Protein AF-B9K4Y4-F1 (afdb_monomer_lite)

Organism: Allorhizobium ampelinum (strain ATCC BAA-846 / DSM 112012 / S4) (NCBI:txid311402)

InterPro domains:
  IPR003140 Phospholipase/carboxylesterase/thioesterase [PF02230] (1-93)
  IPR029058 Alpha/Beta hydrolase fold [G3DSA:3.40.50.1820] (1-94)
  IPR029058 Alpha/Beta hydrolase fold [SSF53474] (1-94)

pLDDT: mean 80.13, std 18.04, range [36.16, 96.25]

Secondary structure (DSSP, 8-state):
-BPPTTB-GGGGHHHHHHHTTT-TT-----PPPSEE-SSSSSEESS--TT--HHHHHHHHHHHHHHHHHHHHHHHHHTT-TT-GGG--EEE--TT---SSPPPP-TTS-EEE-PPP-

Sequence (117 aa):
MLHGVGSNGADFAPLANSWKASLPSAVFVSPTAPAPSSVGSGYQWFSVAGVTEDNRSARIADARRSFDQVISLIVEGNGFTDKLDRVALVGFSGRLASLLPLQPALETHILLIHGMC

Radius of gyration: 14.73 Å; chains: 1; bounding box: 33×30×38 Å

Structure (mmCIF, N/CA/C/O backbone):
data_AF-B9K4Y4-F1
#
_entry.id   AF-B9K4Y4-F1
#
loop_
_atom_site.group_PDB
_atom_site.id
_atom_site.type_symbol
_atom_site.label_atom_id
_atom_site.label_alt_id
_atom_site.label_comp_id
_atom_site.label_asym_id
_atom_site.label_entity_id
_atom_site.label_seq_id
_atom_site.pdbx_PDB_ins_code
_atom_site.Cartn_x
_atom_site.Cartn_y
_atom_site.Cartn_z
_atom_site.occupancy
_atom_site.B_iso_or_equiv
_atom_site.auth_seq_id
_atom_site.auth_comp_id
_atom_site.auth_asym_id
_atom_site.auth_atom_id
_atom_site.pdbx_PDB_model_num
ATOM 1 N N . MET A 1 1 ? -1.086 2.620 3.498 1.00 90.19 1 MET A N 1
ATOM 2 C CA . MET A 1 1 ? -0.806 3.629 2.458 1.00 90.19 1 MET A CA 1
ATOM 3 C C . MET A 1 1 ? 0.459 3.206 1.726 1.00 90.19 1 MET A C 1
ATOM 5 O O . MET A 1 1 ? 1.423 2.825 2.374 1.00 90.19 1 MET A O 1
ATOM 9 N N . LEU A 1 2 ? 0.429 3.168 0.399 1.00 91.81 2 LEU A N 1
ATOM 10 C CA . LEU A 1 2 ? 1.406 2.513 -0.467 1.00 91.81 2 LEU A CA 1
ATOM 11 C C . LEU A 1 2 ? 2.079 3.563 -1.344 1.00 91.81 2 LEU A C 1
ATOM 13 O O . LEU A 1 2 ? 1.406 4.280 -2.088 1.00 91.81 2 LEU A O 1
ATOM 17 N N . HIS A 1 3 ? 3.398 3.679 -1.214 1.00 90.44 3 HIS A N 1
ATOM 18 C CA . HIS A 1 3 ? 4.162 4.735 -1.873 1.00 90.44 3 HIS A CA 1
ATOM 19 C C . HIS A 1 3 ? 4.525 4.348 -3.308 1.00 90.44 3 HIS A C 1
ATOM 21 O O . HIS A 1 3 ? 4.568 3.165 -3.662 1.00 90.44 3 HIS A O 1
ATOM 27 N N . GLY A 1 4 ? 4.823 5.360 -4.121 1.00 88.75 4 GLY A N 1
ATOM 28 C CA . GLY A 1 4 ? 5.299 5.190 -5.489 1.00 88.75 4 GLY A CA 1
ATOM 29 C C . GLY A 1 4 ? 6.778 4.804 -5.546 1.00 88.75 4 GLY A C 1
ATOM 30 O O . GLY A 1 4 ? 7.485 4.802 -4.539 1.00 88.75 4 GLY A O 1
ATOM 31 N N . VAL A 1 5 ? 7.267 4.493 -6.745 1.00 88.31 5 VAL A N 1
ATOM 32 C CA . VAL A 1 5 ? 8.684 4.163 -6.961 1.00 88.31 5 VAL A CA 1
ATOM 33 C C . VAL A 1 5 ? 9.611 5.300 -6.510 1.00 88.31 5 VAL A C 1
ATOM 35 O O . VAL A 1 5 ? 9.357 6.466 -6.807 1.00 88.31 5 VAL A O 1
ATOM 38 N N . GLY A 1 6 ? 10.690 4.958 -5.802 1.00 88.44 6 GLY A N 1
ATOM 39 C CA . GLY A 1 6 ? 11.701 5.916 -5.343 1.00 88.44 6 GLY A CA 1
ATOM 40 C C . GLY A 1 6 ? 11.330 6.693 -4.077 1.00 88.44 6 GLY A C 1
ATOM 41 O O . GLY A 1 6 ? 12.114 7.532 -3.646 1.00 88.44 6 GLY A O 1
ATOM 42 N N . SER A 1 7 ? 10.181 6.393 -3.471 1.00 89.94 7 SER A N 1
ATOM 43 C CA . SER A 1 7 ? 9.685 6.962 -2.207 1.00 89.94 7 SER A CA 1
ATOM 44 C C . SER A 1 7 ? 9.783 5.923 -1.074 1.00 89.94 7 SER A C 1
ATOM 46 O O . SER A 1 7 ? 10.375 4.856 -1.258 1.00 89.94 7 SER A O 1
ATOM 48 N N . ASN A 1 8 ? 9.270 6.227 0.116 1.00 91.50 8 ASN A N 1
ATOM 49 C CA . ASN A 1 8 ? 9.235 5.320 1.263 1.00 91.50 8 ASN A CA 1
ATOM 50 C C . ASN A 1 8 ? 7.959 5.533 2.106 1.00 91.50 8 ASN A C 1
ATOM 52 O O . ASN A 1 8 ? 7.203 6.479 1.889 1.00 91.50 8 ASN A O 1
ATOM 56 N N . GLY A 1 9 ? 7.708 4.659 3.085 1.00 88.62 9 GLY A N 1
ATOM 57 C CA . GLY A 1 9 ? 6.499 4.721 3.913 1.00 88.62 9 GLY A CA 1
ATOM 58 C C . GLY A 1 9 ? 6.347 6.001 4.751 1.00 88.62 9 GLY A C 1
ATOM 59 O O . GLY A 1 9 ? 5.220 6.445 4.986 1.00 88.62 9 GLY A O 1
ATOM 60 N N . ALA A 1 10 ? 7.451 6.631 5.167 1.00 91.00 10 ALA A N 1
ATOM 61 C CA . ALA A 1 10 ? 7.425 7.845 5.987 1.00 91.00 10 ALA A CA 1
ATOM 62 C C . ALA A 1 10 ? 6.900 9.069 5.220 1.00 91.00 10 ALA A C 1
ATOM 64 O O . ALA A 1 10 ? 6.355 9.984 5.840 1.00 91.00 10 ALA A O 1
ATOM 65 N N . ASP A 1 11 ? 6.964 9.053 3.886 1.00 88.38 11 ASP A N 1
ATOM 66 C CA . ASP A 1 11 ? 6.493 10.153 3.035 1.00 88.38 11 ASP A CA 1
ATOM 67 C C . ASP A 1 11 ? 4.966 10.365 3.148 1.00 88.38 11 ASP A C 1
ATOM 69 O O . ASP A 1 11 ? 4.452 11.436 2.830 1.00 88.38 11 ASP A O 1
ATOM 73 N N . PHE A 1 12 ? 4.225 9.382 3.678 1.00 87.06 12 PHE A N 1
ATOM 74 C CA . PHE A 1 12 ? 2.796 9.510 3.980 1.00 87.06 12 PHE A CA 1
ATOM 75 C C . PHE A 1 12 ? 2.474 10.182 5.314 1.00 87.06 12 PHE A C 1
ATOM 77 O O . PHE A 1 12 ? 1.301 10.467 5.561 1.00 87.06 12 PHE A O 1
ATOM 84 N N . ALA A 1 13 ? 3.456 10.433 6.185 1.00 87.88 13 ALA A N 1
ATOM 85 C CA . ALA A 1 13 ? 3.192 10.977 7.516 1.00 87.88 13 ALA A CA 1
ATOM 86 C C . ALA A 1 13 ? 2.362 12.279 7.491 1.00 87.88 13 ALA A C 1
ATOM 88 O O . ALA A 1 13 ? 1.411 12.368 8.273 1.00 87.88 13 ALA A O 1
ATOM 89 N N . PRO A 1 14 ? 2.612 13.255 6.589 1.00 87.25 14 PRO A N 1
ATOM 90 C CA . PRO A 1 14 ? 1.785 14.459 6.506 1.00 87.25 14 PRO A CA 1
ATOM 91 C C . PRO A 1 14 ? 0.316 14.165 6.168 1.00 87.25 14 PRO A C 1
ATOM 93 O O . PRO A 1 14 ? -0.579 14.722 6.801 1.00 87.25 14 PRO A O 1
ATOM 96 N N . LEU A 1 15 ? 0.061 13.257 5.218 1.00 84.44 15 LEU A N 1
ATOM 97 C CA . LEU A 1 15 ? -1.297 12.891 4.801 1.00 84.44 15 LEU A CA 1
ATOM 98 C C . LEU A 1 15 ? -2.026 12.085 5.884 1.00 84.44 15 LEU A C 1
ATOM 100 O O . LEU A 1 15 ? -3.172 12.376 6.207 1.00 84.44 15 LEU A O 1
ATOM 104 N N . ALA A 1 16 ? -1.354 11.109 6.498 1.00 86.19 16 ALA A N 1
ATOM 105 C CA . ALA A 1 16 ? -1.918 10.366 7.621 1.00 86.19 16 ALA A CA 1
ATOM 106 C C . ALA A 1 16 ? -2.279 11.309 8.781 1.00 86.19 16 ALA A C 1
ATOM 108 O O . ALA A 1 16 ? -3.346 11.187 9.376 1.00 86.19 16 ALA A O 1
ATOM 109 N N . ASN A 1 17 ? -1.414 12.283 9.085 1.00 87.56 17 ASN A N 1
ATOM 110 C CA . ASN A 1 17 ? -1.659 13.254 10.148 1.00 87.56 17 ASN A CA 1
ATOM 111 C C . ASN A 1 17 ? -2.842 14.182 9.849 1.00 87.56 17 ASN A C 1
ATOM 113 O O . ASN A 1 17 ? -3.608 14.464 10.769 1.00 87.56 17 ASN A O 1
ATOM 117 N N . SER A 1 18 ? -3.026 14.623 8.600 1.00 88.25 18 SER A N 1
ATOM 118 C CA . SER A 1 18 ? -4.166 15.478 8.246 1.00 88.25 18 SER A CA 1
ATOM 119 C C . SER A 1 18 ? -5.506 14.741 8.345 1.00 88.25 18 SER A C 1
ATOM 121 O O . SER A 1 18 ? -6.518 15.346 8.691 1.00 88.25 18 SER A O 1
ATOM 123 N N . TRP A 1 19 ? -5.521 13.427 8.115 1.00 86.75 19 TRP A N 1
ATOM 124 C CA . TRP A 1 19 ? -6.739 12.616 8.160 1.00 86.75 19 TRP A CA 1
ATOM 125 C C . TRP A 1 19 ? -7.142 12.129 9.550 1.00 86.75 19 TRP A C 1
ATOM 127 O O . TRP A 1 19 ? -8.308 11.791 9.745 1.00 86.75 19 TRP A O 1
ATOM 137 N N . LYS A 1 20 ? -6.232 12.128 10.532 1.00 85.12 20 LYS A N 1
ATOM 138 C CA . LYS A 1 20 ? -6.537 11.698 11.912 1.00 85.12 20 LYS A CA 1
ATOM 139 C C . LYS A 1 20 ? -7.744 12.417 12.515 1.00 85.12 20 LYS A C 1
ATOM 141 O O . LYS A 1 20 ? -8.494 11.802 13.262 1.00 85.12 20 LYS A O 1
ATOM 146 N N . ALA A 1 21 ? -7.948 13.694 12.184 1.00 82.62 21 ALA A N 1
ATOM 147 C CA . ALA A 1 21 ? -9.092 14.459 12.678 1.00 82.62 21 ALA A CA 1
ATOM 148 C C . ALA A 1 21 ? -10.433 13.955 12.113 1.00 82.62 21 ALA A C 1
ATOM 150 O O . ALA A 1 21 ? -11.426 13.910 12.832 1.00 82.62 21 ALA A O 1
ATOM 151 N N . SER A 1 22 ? -10.464 13.558 10.838 1.00 88.50 22 SER A N 1
ATOM 152 C CA . SER A 1 22 ? -11.675 13.071 10.162 1.00 88.50 22 SER A CA 1
ATOM 153 C C . SER A 1 22 ? -11.912 11.572 10.354 1.00 88.50 22 SER A C 1
ATOM 155 O O . SER A 1 22 ? -13.044 11.112 10.241 1.00 88.50 22 SER A O 1
ATOM 157 N N . LEU A 1 23 ? -10.855 10.811 10.644 1.00 87.31 23 LEU A N 1
ATOM 158 C CA . LEU A 1 23 ? -10.876 9.360 10.820 1.00 87.31 23 LEU A CA 1
ATOM 159 C C . LEU A 1 23 ? -10.218 8.969 12.159 1.00 87.31 23 LEU A C 1
ATOM 161 O O . LEU A 1 23 ? -9.197 8.280 12.169 1.00 87.31 23 LEU A O 1
ATOM 165 N N . PRO A 1 24 ? -10.777 9.398 13.304 1.00 86.00 24 PRO A N 1
ATOM 166 C CA . PRO A 1 24 ? -10.133 9.242 14.612 1.00 86.00 24 PRO A CA 1
ATOM 167 C C . PRO A 1 24 ? -9.998 7.784 15.074 1.00 86.00 24 PRO A C 1
ATOM 169 O O . PRO A 1 24 ? -9.174 7.487 15.934 1.00 86.00 24 PRO A O 1
ATOM 172 N N . SER A 1 25 ? -10.795 6.870 14.516 1.00 87.69 25 SER A N 1
ATOM 173 C CA . SER A 1 25 ? -10.745 5.431 14.804 1.00 87.69 25 SER A CA 1
ATOM 174 C C . SER A 1 25 ? -9.901 4.631 13.808 1.00 87.69 25 SER A C 1
ATOM 176 O O . SER A 1 25 ? -9.747 3.421 13.980 1.00 87.69 25 SER A O 1
ATOM 178 N N . ALA A 1 26 ? -9.375 5.269 12.758 1.00 89.50 26 ALA A N 1
ATOM 179 C CA . ALA A 1 26 ? -8.580 4.586 11.750 1.00 89.50 26 ALA A CA 1
ATOM 180 C C . ALA A 1 26 ? -7.130 4.404 12.212 1.00 89.50 26 ALA A C 1
ATOM 182 O O . ALA A 1 26 ? -6.510 5.306 12.779 1.00 89.50 26 ALA A O 1
ATOM 183 N N . VAL A 1 27 ? -6.564 3.241 11.893 1.00 92.06 27 VAL A N 1
ATOM 184 C CA . VAL A 1 27 ? -5.131 2.983 12.033 1.00 92.06 27 VAL A CA 1
ATOM 185 C C . VAL A 1 27 ? -4.457 3.254 10.691 1.00 92.06 27 VAL A C 1
ATOM 187 O O . VAL A 1 27 ? -4.790 2.641 9.678 1.00 92.06 27 VAL A O 1
ATOM 190 N N . PHE A 1 28 ? -3.492 4.172 10.680 1.00 90.38 28 PHE A N 1
ATOM 191 C CA . PHE A 1 28 ? -2.714 4.496 9.486 1.00 90.38 28 PHE A CA 1
ATOM 192 C C . PHE A 1 28 ? -1.389 3.740 9.500 1.00 90.38 28 PHE A C 1
ATOM 194 O O . PHE A 1 28 ? -0.524 4.013 10.329 1.00 90.38 28 PHE A O 1
ATOM 201 N N . VAL A 1 29 ? -1.219 2.817 8.552 1.00 94.75 29 VAL A N 1
ATOM 202 C CA . VAL A 1 29 ? 0.034 2.077 8.348 1.00 94.75 29 VAL A CA 1
ATOM 203 C C . VAL A 1 29 ? 0.563 2.359 6.950 1.00 94.75 29 VAL A C 1
ATOM 205 O O . VAL A 1 29 ? -0.171 2.223 5.968 1.00 94.75 29 VAL A O 1
ATOM 208 N N . SER A 1 30 ? 1.840 2.720 6.849 1.00 94.38 30 SER A N 1
ATOM 209 C CA . SER A 1 30 ? 2.512 3.027 5.583 1.00 94.38 30 SER A CA 1
ATOM 210 C C . SER A 1 30 ? 3.791 2.199 5.462 1.00 94.38 30 SER A C 1
ATOM 212 O O . SER A 1 30 ? 4.845 2.657 5.902 1.00 94.38 30 SER A O 1
ATOM 214 N N . PRO A 1 31 ? 3.719 0.959 4.941 1.00 94.88 31 PRO A N 1
ATOM 215 C CA . PRO A 1 31 ? 4.907 0.132 4.779 1.00 94.88 31 PRO A CA 1
ATOM 216 C C . PRO A 1 31 ? 5.842 0.711 3.716 1.00 94.88 31 PRO A C 1
ATOM 218 O O . PRO A 1 31 ? 5.404 1.247 2.695 1.00 94.88 31 PRO A O 1
ATOM 221 N N . THR A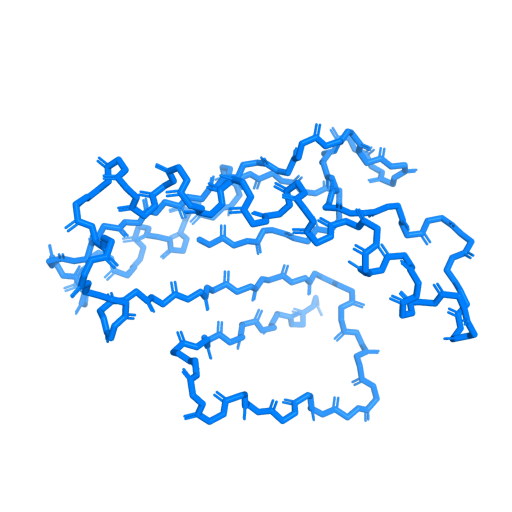 1 32 ? 7.138 0.538 3.946 1.00 94.62 32 THR A N 1
ATOM 222 C CA . THR A 1 32 ? 8.165 0.723 2.921 1.00 94.62 32 THR A CA 1
ATOM 223 C C . THR A 1 32 ? 8.254 -0.545 2.075 1.00 94.62 32 THR A C 1
ATOM 225 O O . THR A 1 32 ? 8.242 -1.653 2.613 1.00 94.62 32 THR A O 1
ATOM 228 N N . ALA A 1 33 ? 8.321 -0.387 0.754 1.00 93.88 33 ALA A N 1
ATOM 229 C CA . ALA A 1 33 ? 8.425 -1.505 -0.173 1.00 93.88 33 ALA A CA 1
ATOM 230 C C . ALA A 1 33 ? 9.728 -2.308 0.049 1.00 93.88 33 ALA A C 1
ATOM 232 O O . ALA A 1 33 ? 10.736 -1.739 0.469 1.00 93.88 33 ALA A O 1
ATOM 233 N N . PRO A 1 34 ? 9.743 -3.620 -0.246 1.00 92.81 34 PRO A N 1
ATOM 234 C CA . PRO A 1 34 ? 10.825 -4.508 0.186 1.00 92.81 34 PRO A CA 1
ATOM 235 C C . PRO A 1 34 ? 12.138 -4.339 -0.590 1.00 92.81 34 PRO A C 1
ATOM 237 O O . PRO A 1 34 ? 13.183 -4.767 -0.106 1.00 92.81 34 PRO A O 1
ATOM 240 N N . ALA A 1 35 ? 12.109 -3.751 -1.790 1.00 92.75 35 ALA A N 1
ATOM 241 C CA . ALA A 1 35 ? 13.288 -3.619 -2.641 1.00 92.75 35 ALA A CA 1
ATOM 242 C C . ALA A 1 35 ? 13.746 -2.157 -2.754 1.00 92.75 35 ALA A C 1
ATOM 244 O O . ALA A 1 35 ? 12.899 -1.267 -2.880 1.00 92.75 35 ALA A O 1
ATOM 245 N N . PRO A 1 36 ? 15.064 -1.885 -2.781 1.00 93.50 36 PRO A N 1
ATOM 246 C CA . PRO A 1 36 ? 15.569 -0.560 -3.118 1.00 93.50 36 PRO A CA 1
ATOM 247 C C . PRO A 1 36 ? 15.167 -0.190 -4.550 1.00 93.50 36 PRO A C 1
ATOM 249 O O . PRO A 1 36 ? 15.097 -1.038 -5.446 1.00 93.50 36 PRO A O 1
ATOM 252 N N . SER A 1 37 ? 14.876 1.088 -4.760 1.00 91.06 37 SER A N 1
ATOM 253 C CA . SER A 1 37 ? 14.494 1.612 -6.064 1.00 91.06 37 SER A CA 1
ATOM 254 C C . SER A 1 37 ? 15.698 1.692 -6.999 1.00 91.06 37 SER A C 1
ATOM 256 O O . SER A 1 37 ? 16.780 2.109 -6.596 1.00 91.06 37 SER A O 1
ATOM 258 N N . SER A 1 38 ? 15.498 1.375 -8.280 1.00 85.00 38 SER A N 1
ATOM 259 C CA . SER A 1 38 ? 16.478 1.701 -9.329 1.00 85.00 38 SER A CA 1
ATOM 260 C C . SER A 1 38 ? 16.407 3.170 -9.779 1.00 85.00 38 SER A C 1
ATOM 262 O O . SER A 1 38 ? 17.177 3.596 -10.634 1.00 85.00 38 SER A O 1
ATOM 264 N N . VAL A 1 39 ? 15.446 3.935 -9.251 1.00 77.88 39 VAL A N 1
ATOM 265 C CA . VAL A 1 39 ? 15.217 5.358 -9.534 1.00 77.88 39 VAL A CA 1
ATOM 266 C C . VAL A 1 39 ? 15.175 6.126 -8.211 1.00 77.88 39 VAL A C 1
ATOM 268 O O . VAL A 1 39 ? 14.279 5.899 -7.397 1.00 77.88 39 VAL A O 1
ATOM 271 N N . GLY A 1 40 ? 16.104 7.060 -8.006 1.00 78.12 40 GLY A N 1
ATOM 272 C CA . GLY A 1 40 ? 16.222 7.793 -6.739 1.00 78.12 40 GLY A CA 1
ATOM 273 C C . GLY A 1 40 ? 16.764 6.926 -5.595 1.00 78.12 40 GLY A C 1
ATOM 274 O O . GLY A 1 40 ? 17.303 5.851 -5.832 1.00 78.12 40 GLY A O 1
ATOM 275 N N . SER A 1 41 ? 16.638 7.408 -4.356 1.00 86.19 41 SER A N 1
ATOM 276 C CA . SER A 1 41 ? 17.199 6.769 -3.151 1.00 86.19 41 SER A CA 1
ATOM 277 C C . SER A 1 41 ? 16.183 5.998 -2.293 1.00 86.19 41 SER A C 1
ATOM 279 O O . SER A 1 41 ? 16.552 5.486 -1.239 1.00 86.19 41 SER A O 1
ATOM 281 N N . GLY A 1 42 ? 14.911 5.931 -2.703 1.00 91.25 42 GLY A N 1
ATOM 282 C CA . GLY A 1 42 ? 13.860 5.220 -1.968 1.00 91.25 42 GLY A CA 1
ATOM 283 C C . GLY A 1 42 ? 13.696 3.755 -2.377 1.00 91.25 42 GLY A C 1
ATOM 284 O O . GLY A 1 42 ? 14.647 3.074 -2.752 1.00 91.25 42 GLY A O 1
ATOM 285 N N . TYR A 1 43 ? 12.457 3.272 -2.326 1.00 93.81 43 TYR A N 1
ATOM 286 C CA . TYR A 1 43 ? 12.103 1.860 -2.460 1.00 93.81 43 TYR A CA 1
ATOM 287 C C . TYR A 1 43 ? 11.092 1.628 -3.590 1.00 93.81 43 TYR A C 1
ATOM 289 O O . TYR A 1 43 ? 10.486 2.564 -4.121 1.00 93.81 43 TYR A O 1
ATOM 297 N N . GLN A 1 44 ? 10.908 0.369 -3.978 1.00 92.44 44 GLN A N 1
ATOM 298 C CA . GLN A 1 44 ? 9.996 -0.042 -5.040 1.00 92.44 44 GLN A CA 1
ATOM 299 C C . GLN A 1 44 ? 9.333 -1.391 -4.731 1.00 92.44 44 GLN A C 1
ATOM 301 O O . GLN A 1 44 ? 9.952 -2.292 -4.166 1.00 92.44 44 GLN A O 1
ATOM 306 N N . TRP A 1 45 ? 8.070 -1.538 -5.135 1.00 91.94 45 TRP A N 1
ATOM 307 C CA . TRP A 1 45 ? 7.325 -2.802 -5.033 1.00 91.94 45 TRP A CA 1
ATOM 308 C C . TRP A 1 45 ? 7.737 -3.795 -6.123 1.00 91.94 45 TRP A C 1
ATOM 310 O O . TRP A 1 45 ? 7.805 -4.995 -5.888 1.00 91.94 45 TRP A O 1
ATOM 320 N N . PHE A 1 46 ? 8.064 -3.269 -7.302 1.00 89.94 46 PHE A N 1
ATOM 321 C CA . PHE A 1 46 ? 8.682 -3.978 -8.415 1.00 89.94 46 PHE A CA 1
ATOM 322 C C . PHE A 1 46 ? 9.557 -2.999 -9.200 1.00 89.94 46 PHE A C 1
ATOM 324 O O . PHE A 1 46 ? 9.344 -1.785 -9.145 1.00 89.94 46 PHE A O 1
ATOM 331 N N . SER A 1 47 ? 10.554 -3.509 -9.926 1.00 87.50 47 SER A N 1
ATOM 332 C CA . SER A 1 47 ? 11.417 -2.647 -10.735 1.00 87.50 47 SER A CA 1
ATOM 333 C C . SER A 1 47 ? 10.659 -2.067 -11.924 1.00 87.50 47 SER A C 1
ATOM 335 O O . SER A 1 47 ? 10.095 -2.806 -12.734 1.00 87.50 47 SER A O 1
ATOM 337 N N . VAL A 1 48 ? 10.706 -0.739 -12.047 1.00 85.56 48 VAL A N 1
ATOM 338 C CA . VAL A 1 48 ? 10.179 -0.007 -13.209 1.00 85.56 48 VAL A CA 1
ATOM 339 C C . 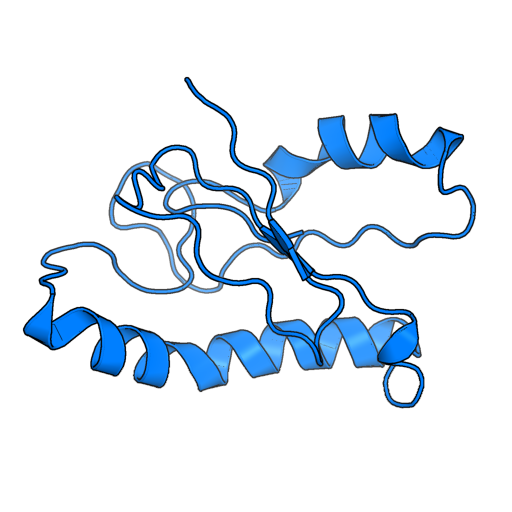VAL A 1 48 ? 11.202 0.133 -14.341 1.00 85.56 48 VAL A C 1
ATOM 341 O O . VAL A 1 48 ? 10.865 0.607 -15.425 1.00 85.56 48 VAL A O 1
ATOM 344 N N . ALA A 1 49 ? 12.456 -0.271 -14.112 1.00 87.19 49 ALA A N 1
A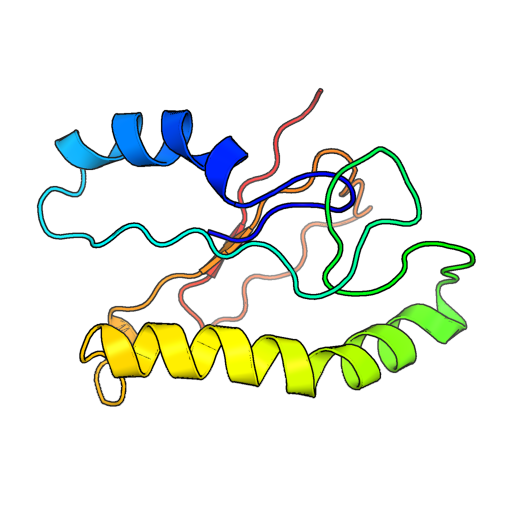TOM 345 C CA . ALA A 1 49 ? 13.494 -0.227 -15.132 1.00 87.19 49 ALA A CA 1
ATOM 346 C C . ALA A 1 49 ? 13.178 -1.229 -16.253 1.00 87.19 49 ALA A C 1
ATOM 348 O O . ALA A 1 49 ? 13.002 -2.426 -16.011 1.00 87.19 49 ALA A O 1
ATOM 349 N N . GLY A 1 50 ? 13.095 -0.727 -17.488 1.00 87.44 50 GLY A N 1
ATOM 350 C CA . GLY A 1 50 ? 12.778 -1.548 -18.659 1.00 87.44 50 GLY A CA 1
ATOM 351 C C . GLY A 1 50 ? 11.353 -2.115 -18.661 1.00 87.44 50 GLY A C 1
ATOM 352 O O . GLY A 1 50 ? 11.114 -3.153 -19.283 1.00 87.44 50 GLY A O 1
ATOM 353 N N . VAL A 1 51 ? 10.410 -1.483 -17.951 1.00 88.81 51 VAL A N 1
ATOM 354 C CA . VAL A 1 51 ? 8.987 -1.820 -18.093 1.00 88.81 51 VAL A CA 1
ATOM 355 C C . VAL A 1 51 ? 8.521 -1.456 -19.500 1.00 88.81 51 VAL A C 1
ATOM 357 O O . VAL A 1 51 ? 8.711 -0.333 -19.961 1.00 88.81 51 VAL A O 1
ATOM 360 N N . THR A 1 52 ? 7.890 -2.420 -20.154 1.00 88.62 52 THR A N 1
ATOM 361 C CA . THR A 1 52 ? 7.153 -2.271 -21.410 1.00 88.62 52 THR A CA 1
ATOM 362 C C . THR A 1 52 ? 5.719 -2.720 -21.174 1.00 88.62 52 THR A C 1
ATOM 364 O O . THR A 1 52 ? 5.425 -3.338 -20.149 1.00 88.62 52 THR A O 1
ATOM 367 N N . GLU A 1 53 ? 4.817 -2.43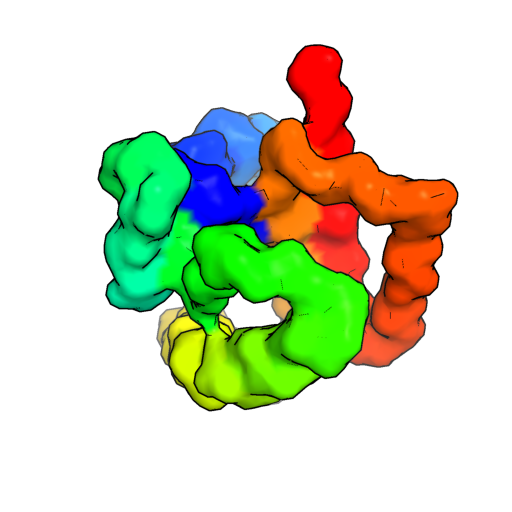4 -22.107 1.00 85.94 53 GLU A N 1
ATOM 368 C CA . GLU A 1 53 ? 3.433 -2.884 -21.957 1.00 85.94 53 GLU A CA 1
ATOM 369 C C . GLU A 1 53 ? 3.326 -4.417 -21.964 1.00 85.94 53 GLU A C 1
ATOM 371 O O . GLU A 1 53 ? 2.659 -4.988 -21.105 1.00 85.94 53 GLU A O 1
ATOM 376 N N . ASP A 1 54 ? 4.111 -5.086 -22.814 1.00 91.81 54 ASP A N 1
ATOM 377 C CA . ASP A 1 54 ? 4.135 -6.551 -22.918 1.00 91.81 54 ASP A CA 1
ATOM 378 C C . ASP A 1 54 ? 4.629 -7.249 -21.641 1.00 91.81 54 ASP A C 1
ATOM 380 O O . ASP A 1 54 ? 4.165 -8.336 -21.300 1.00 91.81 54 ASP A O 1
ATOM 384 N N . ASN A 1 55 ? 5.581 -6.645 -20.915 1.00 90.06 55 ASN A N 1
ATOM 385 C CA . ASN A 1 55 ? 6.185 -7.272 -19.734 1.00 90.06 55 ASN A CA 1
ATOM 386 C C . ASN A 1 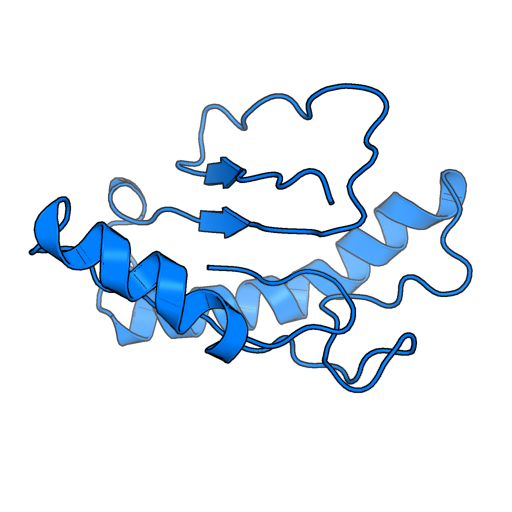55 ? 5.577 -6.810 -18.400 1.00 90.06 55 ASN A C 1
ATOM 388 O O . ASN A 1 55 ? 5.875 -7.397 -17.356 1.00 90.06 55 ASN A O 1
ATOM 392 N N . ARG A 1 56 ? 4.723 -5.777 -18.414 1.00 85.81 56 ARG A N 1
ATOM 393 C CA . ARG A 1 56 ? 4.155 -5.160 -17.208 1.00 85.81 56 ARG A CA 1
ATOM 394 C C . ARG A 1 56 ? 3.398 -6.174 -16.355 1.00 85.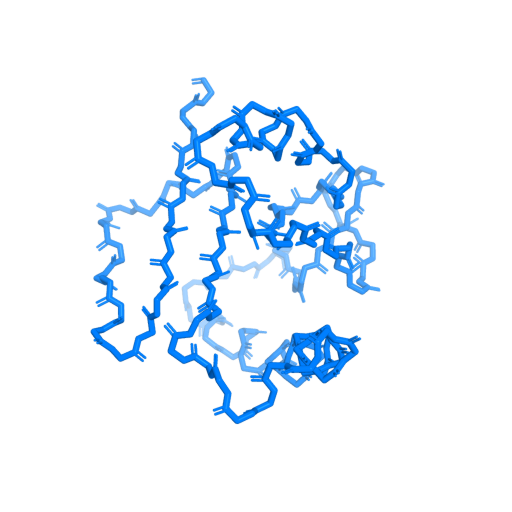81 56 ARG A C 1
ATOM 396 O O . ARG A 1 56 ? 3.650 -6.267 -15.156 1.00 85.81 56 ARG A O 1
ATOM 403 N N . SER A 1 57 ? 2.494 -6.939 -16.963 1.00 84.94 57 SER A N 1
ATOM 404 C CA . SER A 1 57 ? 1.632 -7.883 -16.243 1.00 84.94 57 SER A CA 1
ATOM 405 C C . SER A 1 57 ? 2.427 -8.994 -15.556 1.00 84.94 57 SER A C 1
ATOM 407 O O . SER A 1 57 ? 2.160 -9.305 -14.398 1.00 84.94 57 SER A O 1
ATOM 409 N N . ALA A 1 58 ? 3.450 -9.537 -16.226 1.00 85.69 58 ALA A N 1
ATOM 410 C CA . ALA A 1 58 ? 4.333 -10.548 -15.643 1.00 85.69 58 ALA A CA 1
ATOM 411 C C . ALA A 1 58 ? 5.100 -9.993 -14.433 1.00 85.69 58 ALA A C 1
ATOM 413 O O . ALA A 1 58 ? 5.104 -10.601 -13.369 1.00 85.69 58 ALA A O 1
ATOM 414 N N . ARG A 1 59 ? 5.645 -8.775 -14.544 1.00 88.94 59 ARG A N 1
ATOM 415 C CA . ARG A 1 59 ? 6.346 -8.111 -13.431 1.00 88.94 59 ARG A CA 1
ATOM 416 C C . ARG A 1 59 ? 5.439 -7.855 -12.225 1.00 88.94 59 ARG A C 1
ATOM 418 O O . ARG A 1 59 ? 5.886 -7.985 -11.088 1.00 88.94 59 ARG A O 1
ATOM 425 N N . ILE A 1 60 ? 4.176 -7.485 -12.460 1.00 85.56 60 ILE A N 1
ATOM 426 C CA . ILE A 1 60 ? 3.178 -7.331 -11.390 1.00 85.56 60 ILE A CA 1
ATOM 427 C C . ILE A 1 60 ? 2.907 -8.684 -10.722 1.00 85.56 60 ILE A C 1
ATOM 429 O O . ILE A 1 60 ? 2.874 -8.757 -9.495 1.00 85.56 60 ILE A O 1
ATOM 433 N N . ALA A 1 61 ? 2.744 -9.751 -11.509 1.00 85.88 61 ALA A N 1
ATOM 434 C CA . ALA A 1 61 ? 2.538 -11.097 -10.983 1.00 85.88 61 ALA A CA 1
ATOM 435 C C . ALA A 1 61 ? 3.732 -11.573 -10.136 1.00 85.88 61 ALA A C 1
ATOM 437 O O . ALA A 1 61 ? 3.531 -12.105 -9.045 1.00 85.88 61 ALA A O 1
ATOM 438 N N . ASP A 1 62 ? 4.963 -11.299 -10.572 1.00 88.06 62 ASP A N 1
ATOM 439 C CA . ASP A 1 62 ? 6.182 -11.653 -9.834 1.00 88.06 62 ASP A CA 1
ATOM 440 C C . ASP A 1 62 ? 6.272 -10.936 -8.478 1.00 88.06 62 ASP A C 1
ATOM 442 O O . ASP A 1 62 ? 6.678 -11.524 -7.472 1.00 88.06 62 ASP A O 1
ATOM 446 N N . ALA A 1 63 ? 5.844 -9.673 -8.426 1.00 89.94 63 ALA A N 1
ATOM 447 C CA . ALA A 1 63 ? 5.824 -8.876 -7.202 1.00 89.94 63 ALA A CA 1
ATOM 448 C C . ALA A 1 63 ? 4.636 -9.185 -6.282 1.00 89.94 63 ALA A C 1
ATOM 450 O O . ALA A 1 63 ? 4.638 -8.793 -5.113 1.00 89.94 63 ALA A O 1
ATOM 451 N N . ARG A 1 64 ? 3.617 -9.895 -6.781 1.00 88.06 64 ARG A N 1
ATOM 452 C CA . ARG A 1 64 ? 2.370 -10.128 -6.047 1.00 88.06 64 ARG A CA 1
ATOM 453 C C . ARG A 1 64 ? 2.606 -10.844 -4.723 1.00 88.06 64 ARG A C 1
ATOM 455 O O . ARG A 1 64 ? 2.045 -10.443 -3.713 1.00 88.06 64 ARG A O 1
ATOM 462 N N . ARG A 1 65 ? 3.476 -11.859 -4.708 1.00 87.88 65 ARG A N 1
ATOM 463 C CA . ARG A 1 65 ? 3.748 -12.647 -3.496 1.00 87.88 65 ARG A CA 1
ATOM 464 C C . ARG A 1 65 ? 4.341 -11.796 -2.372 1.00 87.88 65 ARG A C 1
ATOM 466 O O . ARG A 1 65 ? 3.877 -11.888 -1.241 1.00 87.88 65 ARG A O 1
ATOM 473 N N . SER A 1 66 ? 5.366 -10.995 -2.663 1.00 89.44 66 SER A N 1
ATOM 474 C CA . SER A 1 66 ? 6.014 -10.158 -1.643 1.00 89.44 66 SER A CA 1
ATOM 475 C C . SER A 1 66 ? 5.098 -9.023 -1.188 1.00 89.44 66 SER A C 1
ATOM 477 O O . SER A 1 66 ? 5.065 -8.699 -0.003 1.00 89.44 66 SER A O 1
ATOM 479 N N . PHE A 1 67 ? 4.307 -8.465 -2.106 1.00 91.31 67 PHE A N 1
ATOM 480 C CA . PHE A 1 67 ? 3.261 -7.506 -1.778 1.00 91.31 67 PHE A CA 1
ATOM 481 C C . PHE A 1 67 ? 2.232 -8.105 -0.811 1.00 91.31 67 PHE A C 1
ATOM 483 O O . PHE A 1 67 ? 2.024 -7.558 0.271 1.00 91.31 67 PHE A O 1
ATOM 490 N N . ASP A 1 68 ? 1.648 -9.257 -1.153 1.00 89.88 68 ASP A N 1
ATOM 491 C CA . ASP A 1 68 ? 0.637 -9.922 -0.327 1.00 89.88 68 ASP A CA 1
ATOM 492 C C . ASP A 1 68 ? 1.181 -10.270 1.060 1.00 89.88 68 ASP A C 1
ATOM 494 O O . ASP A 1 68 ? 0.471 -10.094 2.045 1.00 89.88 68 ASP A O 1
ATOM 498 N N . GLN A 1 69 ? 2.445 -10.690 1.172 1.00 91.00 69 GLN A N 1
ATOM 499 C CA . GLN A 1 69 ? 3.079 -10.957 2.468 1.00 91.00 69 GLN A CA 1
ATOM 500 C C . GLN A 1 69 ? 3.129 -9.709 3.356 1.00 91.00 69 GLN A C 1
ATOM 502 O O . GLN A 1 69 ? 2.750 -9.772 4.524 1.00 91.00 69 GLN A O 1
ATOM 507 N N . VAL A 1 70 ? 3.554 -8.567 2.807 1.00 93.94 70 VAL A N 1
ATOM 508 C CA . VAL A 1 70 ? 3.613 -7.300 3.553 1.00 93.94 70 VAL A CA 1
ATOM 509 C C . VAL A 1 70 ? 2.220 -6.876 4.015 1.00 93.94 70 VAL A C 1
ATOM 511 O O . VAL A 1 70 ? 2.045 -6.507 5.176 1.00 93.94 70 VAL A O 1
ATOM 514 N N . ILE A 1 71 ? 1.221 -6.945 3.130 1.00 92.00 71 ILE A N 1
ATOM 515 C CA . ILE A 1 71 ? -0.154 -6.565 3.474 1.00 92.00 71 ILE A CA 1
ATOM 516 C C . ILE A 1 71 ? -0.751 -7.525 4.505 1.00 92.00 71 ILE A C 1
ATOM 518 O O . ILE A 1 71 ? -1.338 -7.057 5.479 1.00 92.00 71 ILE A O 1
ATOM 522 N N . SER A 1 72 ? -0.563 -8.835 4.338 1.00 91.12 72 SER A N 1
ATOM 523 C CA . SER A 1 72 ? -1.106 -9.847 5.256 1.00 91.12 72 SER A CA 1
ATOM 524 C C . SER A 1 72 ? -0.562 -9.656 6.670 1.00 91.12 72 SER A C 1
ATOM 526 O O . SER A 1 72 ? -1.346 -9.576 7.608 1.00 91.12 72 SER A O 1
ATOM 528 N N . LEU A 1 73 ? 0.751 -9.441 6.822 1.00 93.19 73 LEU A N 1
ATOM 529 C CA . LEU A 1 73 ? 1.365 -9.179 8.129 1.00 93.19 73 LEU A CA 1
ATOM 530 C C . LEU A 1 73 ? 0.811 -7.916 8.803 1.00 93.19 73 LEU A C 1
ATOM 532 O O . LEU A 1 73 ? 0.640 -7.883 10.020 1.00 93.19 73 LEU A O 1
ATOM 536 N N . ILE A 1 74 ? 0.517 -6.869 8.027 1.00 94.94 74 ILE A N 1
ATOM 537 C CA . ILE A 1 74 ? -0.079 -5.637 8.558 1.00 94.94 74 ILE A CA 1
ATOM 538 C C . ILE A 1 74 ? -1.525 -5.881 8.989 1.00 94.94 74 ILE A C 1
ATOM 540 O O . ILE A 1 74 ? -1.918 -5.451 10.072 1.00 94.94 74 ILE A O 1
ATOM 544 N N . VAL A 1 75 ? -2.315 -6.553 8.154 1.00 91.69 75 VAL A N 1
ATOM 545 C CA . VAL A 1 75 ? -3.717 -6.874 8.447 1.00 91.69 75 VAL A CA 1
ATOM 546 C C . VAL A 1 75 ? -3.815 -7.746 9.700 1.00 91.69 75 VAL A C 1
ATOM 548 O O . VAL A 1 75 ? -4.566 -7.412 10.618 1.00 91.69 75 VAL A O 1
ATOM 551 N N . GLU A 1 76 ? -3.016 -8.809 9.774 1.00 94.25 76 GLU A N 1
ATOM 552 C CA . GLU A 1 76 ? -2.947 -9.714 10.924 1.00 94.25 76 GLU A CA 1
ATOM 553 C C . GLU A 1 76 ? -2.468 -8.984 12.181 1.00 94.25 76 GLU A C 1
ATOM 555 O O . GLU A 1 76 ? -3.136 -9.029 13.214 1.00 94.25 76 GLU A O 1
ATOM 560 N N . GLY A 1 77 ? -1.363 -8.235 12.088 1.00 96.25 77 GLY A N 1
ATOM 561 C CA . GLY A 1 77 ? -0.786 -7.500 13.216 1.00 96.25 77 GLY A CA 1
ATOM 562 C C . GLY A 1 77 ? -1.703 -6.421 13.802 1.00 96.25 77 GLY A C 1
ATOM 563 O O . GLY A 1 77 ? -1.525 -6.028 14.952 1.00 96.25 77 GLY A O 1
ATOM 564 N N . ASN A 1 78 ? -2.703 -5.966 13.041 1.00 94.81 78 ASN A N 1
ATOM 565 C CA . ASN A 1 78 ? -3.716 -5.013 13.500 1.00 94.81 78 ASN A CA 1
ATOM 566 C C . ASN A 1 78 ? -5.079 -5.670 13.807 1.00 94.81 78 ASN A C 1
ATOM 568 O O . ASN A 1 78 ? -6.028 -4.965 14.147 1.00 94.81 78 ASN A O 1
ATOM 572 N N . GLY A 1 79 ? -5.204 -7.000 13.711 1.00 94.56 79 GLY A N 1
ATOM 573 C CA . GLY A 1 79 ? -6.430 -7.731 14.058 1.00 94.56 79 GLY A CA 1
ATOM 574 C C . GLY A 1 79 ? -7.579 -7.574 13.052 1.00 94.56 79 GLY A C 1
ATOM 575 O O . GLY A 1 79 ? -8.752 -7.575 13.448 1.00 94.56 79 GLY A O 1
ATOM 576 N N . PHE A 1 80 ? -7.249 -7.419 11.765 1.00 91.62 80 PHE A N 1
ATOM 577 C CA . PHE A 1 80 ? -8.206 -7.203 10.672 1.00 91.62 80 PHE A CA 1
ATOM 578 C C . PHE A 1 80 ? -8.395 -8.408 9.736 1.00 91.62 80 PHE A C 1
ATOM 580 O O . PHE A 1 80 ? -9.103 -8.272 8.742 1.00 91.62 80 PHE A O 1
ATOM 587 N N . THR A 1 81 ? -7.820 -9.577 10.040 1.00 90.19 81 THR A N 1
ATOM 588 C CA . THR A 1 81 ? -7.894 -10.779 9.183 1.00 90.19 81 THR A CA 1
ATOM 589 C C . THR A 1 81 ? -9.325 -11.132 8.765 1.00 90.19 81 THR A C 1
ATOM 591 O O . THR A 1 81 ? -9.578 -11.329 7.582 1.00 90.19 81 THR A O 1
ATOM 594 N N . ASP A 1 82 ? -10.279 -11.088 9.699 1.00 92.31 82 ASP A N 1
ATOM 595 C CA . ASP A 1 82 ? -11.702 -11.374 9.438 1.00 92.31 82 ASP A CA 1
ATOM 596 C C . ASP A 1 82 ? -12.552 -10.104 9.230 1.00 92.31 82 ASP A C 1
ATOM 598 O O . ASP A 1 82 ? -13.772 -10.125 9.386 1.00 92.31 82 ASP A O 1
ATOM 602 N N . LYS A 1 83 ? -11.912 -8.958 8.963 1.00 90.19 83 LYS A N 1
ATOM 603 C CA . LYS A 1 83 ? -12.546 -7.626 8.889 1.00 90.19 83 LYS A CA 1
ATOM 604 C C . LYS A 1 83 ? -12.036 -6.822 7.694 1.00 90.19 83 LYS A C 1
ATOM 606 O O . LYS A 1 83 ? -11.795 -5.616 7.801 1.00 90.19 83 LYS A O 1
ATOM 611 N N . LEU A 1 84 ? -11.805 -7.493 6.566 1.00 86.25 84 LEU A N 1
ATOM 612 C CA . LEU A 1 84 ? -11.267 -6.859 5.357 1.00 86.25 84 LEU A CA 1
ATOM 613 C C . LEU A 1 84 ? -12.202 -5.779 4.786 1.00 86.25 84 LEU A C 1
ATOM 615 O O . LEU A 1 84 ? -11.722 -4.843 4.155 1.00 86.25 84 LEU A O 1
ATOM 619 N N . ASP A 1 85 ? -13.501 -5.836 5.094 1.00 87.94 85 ASP A N 1
ATOM 620 C CA . ASP A 1 85 ? -14.492 -4.780 4.824 1.00 87.94 85 ASP A CA 1
ATOM 621 C C . ASP A 1 85 ? -14.158 -3.439 5.510 1.00 87.94 85 ASP A C 1
ATOM 623 O O . ASP A 1 85 ? -14.684 -2.387 5.152 1.00 87.94 85 ASP A O 1
ATOM 627 N N . ARG A 1 86 ? -13.254 -3.458 6.497 1.00 88.12 86 ARG A N 1
ATOM 628 C CA . ARG A 1 86 ? -12.775 -2.280 7.236 1.00 88.12 86 ARG A CA 1
ATOM 629 C C . ARG A 1 86 ? -11.348 -1.881 6.878 1.00 88.12 86 ARG A C 1
ATOM 631 O O . ARG A 1 86 ? -10.799 -0.972 7.500 1.00 88.12 86 ARG A O 1
ATOM 638 N N . VAL A 1 87 ? -10.735 -2.558 5.911 1.00 88.38 87 VAL A N 1
ATOM 639 C CA . VAL A 1 87 ? -9.373 -2.279 5.456 1.00 88.38 87 VAL A CA 1
ATOM 640 C C . VAL A 1 87 ? -9.442 -1.536 4.135 1.00 88.38 87 VAL A C 1
ATOM 642 O O . VAL A 1 87 ? -10.014 -2.029 3.169 1.00 88.38 87 VAL A O 1
ATOM 645 N N . ALA A 1 88 ? -8.801 -0.369 4.078 1.00 88.69 88 ALA A N 1
ATOM 646 C CA . ALA A 1 88 ? -8.658 0.386 2.844 1.00 88.69 88 ALA A CA 1
ATOM 647 C C . ALA A 1 88 ? -7.195 0.484 2.406 1.00 88.69 88 ALA A C 1
ATOM 649 O O . ALA A 1 88 ? -6.302 0.759 3.213 1.00 88.69 88 ALA A O 1
ATOM 650 N N . LEU A 1 89 ? -6.944 0.308 1.107 1.00 87.56 89 LEU A N 1
ATOM 651 C CA . LEU A 1 89 ? -5.629 0.562 0.518 1.00 87.56 89 LEU A CA 1
ATOM 652 C C . LEU A 1 89 ? -5.612 1.946 -0.117 1.00 87.56 89 LEU A C 1
ATOM 654 O O . LEU A 1 89 ? -6.443 2.257 -0.962 1.00 87.56 89 LEU A O 1
ATOM 658 N N . VAL A 1 90 ? -4.628 2.755 0.274 1.00 85.88 90 VAL A N 1
ATOM 659 C CA . VAL A 1 90 ? -4.384 4.078 -0.308 1.00 85.88 90 VAL A CA 1
ATOM 660 C C . VAL A 1 90 ? -3.075 4.046 -1.064 1.00 85.88 90 VAL A C 1
ATOM 662 O O . VAL A 1 90 ? -2.049 3.822 -0.430 1.00 85.88 90 VAL A O 1
ATOM 665 N N . GLY A 1 91 ? -3.093 4.241 -2.380 1.00 85.19 91 GLY A N 1
ATOM 666 C CA . GLY A 1 91 ? -1.887 4.269 -3.216 1.00 85.19 91 GLY A CA 1
ATOM 667 C C . GLY A 1 91 ? -1.596 5.667 -3.751 1.00 85.19 91 GLY A C 1
ATOM 668 O O . GLY A 1 91 ? -2.529 6.347 -4.172 1.00 85.19 91 GLY A O 1
ATOM 669 N N . PHE A 1 92 ? -0.321 6.068 -3.761 1.00 77.69 92 PHE A N 1
ATOM 670 C CA . PHE A 1 92 ? 0.158 7.312 -4.375 1.00 77.69 92 PHE A CA 1
ATOM 671 C C . PHE A 1 92 ? 1.322 7.037 -5.326 1.00 77.69 92 PHE A C 1
ATOM 673 O O . PHE A 1 92 ? 2.209 6.242 -5.026 1.00 77.69 92 PHE A O 1
ATOM 680 N N . SER A 1 93 ? 1.362 7.737 -6.457 1.00 71.88 93 SER A N 1
ATOM 681 C CA . SER A 1 93 ? 2.517 7.740 -7.354 1.00 71.88 93 SER A CA 1
ATOM 682 C C . SER A 1 93 ? 2.649 9.098 -8.027 1.00 71.88 93 SER A C 1
ATOM 684 O O . SER A 1 93 ? 1.699 9.562 -8.650 1.00 71.88 93 SER A O 1
ATOM 686 N N . GLY A 1 94 ? 3.843 9.696 -7.980 1.00 56.53 94 GLY A N 1
ATOM 687 C CA . GLY A 1 94 ? 4.158 10.922 -8.725 1.00 56.53 94 GLY A CA 1
ATOM 688 C C . GLY A 1 94 ? 4.332 10.715 -10.238 1.00 56.53 94 GLY A C 1
ATOM 689 O O . GLY A 1 94 ? 4.667 11.656 -10.945 1.00 56.53 94 GLY A O 1
ATOM 690 N N . ARG A 1 95 ? 4.166 9.484 -10.752 1.00 52.44 95 ARG A N 1
ATOM 691 C CA . ARG A 1 95 ? 4.338 9.145 -12.182 1.00 52.44 95 ARG A CA 1
ATOM 692 C C . ARG A 1 95 ? 3.225 8.278 -12.772 1.00 52.44 95 ARG A C 1
ATOM 694 O O . ARG A 1 95 ? 3.404 7.735 -13.860 1.00 52.44 95 ARG A O 1
ATOM 701 N N . LEU A 1 96 ? 2.083 8.115 -12.099 1.00 47.44 96 LEU A N 1
ATOM 702 C CA . LEU A 1 96 ? 0.927 7.466 -12.729 1.00 47.44 96 LEU A CA 1
ATOM 703 C C . LEU A 1 96 ? 0.257 8.440 -13.709 1.00 47.44 96 LEU A C 1
ATOM 705 O O . LEU A 1 96 ? -0.842 8.924 -13.476 1.00 47.44 96 LEU A O 1
ATOM 709 N N . ALA A 1 97 ? 0.915 8.700 -14.838 1.00 41.78 97 ALA A N 1
ATOM 710 C CA . ALA A 1 97 ? 0.211 9.052 -16.061 1.00 41.78 97 ALA A CA 1
ATOM 711 C C . ALA A 1 97 ? -0.350 7.746 -16.647 1.00 41.78 97 ALA A C 1
ATOM 713 O O . ALA A 1 97 ? 0.196 7.193 -17.599 1.00 41.78 97 ALA A O 1
ATOM 714 N N . SER A 1 98 ? -1.387 7.177 -16.025 1.00 46.19 98 SER A N 1
ATOM 715 C CA . SER A 1 98 ? -2.206 6.198 -16.737 1.00 46.19 98 SER A CA 1
ATOM 716 C C . SER A 1 98 ? -3.091 6.980 -17.705 1.00 46.19 98 SER A C 1
ATOM 718 O O . SER A 1 98 ? -3.763 7.927 -17.307 1.00 46.19 98 SER A O 1
ATOM 720 N N . LEU A 1 99 ? -3.077 6.607 -18.987 1.00 44.44 99 LEU A N 1
ATOM 721 C CA . LEU A 1 99 ? -3.853 7.286 -20.038 1.00 44.44 99 LEU A CA 1
ATOM 722 C C . LEU A 1 99 ? -5.374 7.226 -19.800 1.00 44.44 99 LEU A C 1
ATOM 724 O O . LEU A 1 99 ? -6.126 7.962 -20.430 1.00 44.44 99 LEU A O 1
ATOM 728 N N . LEU A 1 100 ? -5.822 6.363 -18.886 1.00 44.28 100 LEU A N 1
ATOM 729 C CA . LEU A 1 100 ? -7.205 6.207 -18.454 1.00 44.28 100 LEU A CA 1
ATOM 730 C C . LEU A 1 100 ? -7.237 5.957 -16.935 1.00 44.28 100 LEU A C 1
ATOM 732 O O . LEU A 1 100 ? -6.277 5.389 -16.397 1.00 44.28 100 LEU A O 1
ATOM 736 N N . PRO A 1 101 ? -8.311 6.348 -16.225 1.00 40.66 101 PRO A N 1
ATOM 737 C CA . PRO A 1 101 ? -8.506 5.926 -14.845 1.00 40.66 101 PRO A CA 1
ATOM 738 C C . PRO A 1 101 ? -8.632 4.398 -14.809 1.00 40.66 101 PRO A C 1
ATOM 740 O O . PRO A 1 101 ? -9.466 3.818 -15.506 1.00 40.66 101 PRO A O 1
ATOM 743 N N . LEU A 1 102 ? -7.794 3.738 -14.004 1.00 44.56 102 LEU A N 1
ATOM 744 C CA . LEU A 1 102 ? -8.016 2.337 -13.653 1.00 44.56 102 LEU A CA 1
ATOM 745 C C . LEU A 1 102 ? -9.394 2.249 -12.990 1.00 44.56 102 LEU A C 1
ATOM 747 O O . LEU A 1 102 ? -9.684 3.017 -12.070 1.00 44.56 102 LEU A O 1
ATOM 751 N N . GLN A 1 103 ? -10.257 1.357 -13.480 1.00 38.28 103 GLN A N 1
ATOM 752 C CA . GLN A 1 103 ? -11.568 1.164 -12.871 1.00 38.28 103 GLN A CA 1
ATOM 753 C C . GLN A 1 103 ? -11.386 0.723 -11.410 1.00 38.28 103 GLN A C 1
ATOM 755 O O . GLN A 1 103 ? -10.542 -0.139 -11.142 1.00 38.28 103 GLN A O 1
ATOM 760 N N . PRO A 1 104 ? -12.139 1.302 -10.458 1.00 39.53 104 PRO A N 1
ATOM 761 C CA . PRO A 1 104 ? -12.100 0.851 -9.077 1.00 39.53 104 PRO A CA 1
ATOM 762 C C . PRO A 1 104 ? -12.534 -0.617 -9.019 1.00 39.53 104 PRO A C 1
ATOM 764 O O . PRO A 1 104 ? -13.571 -0.989 -9.568 1.00 39.53 104 PRO A O 1
ATOM 767 N N . ALA A 1 105 ? -11.732 -1.459 -8.366 1.00 40.25 105 ALA A N 1
ATOM 768 C CA . ALA A 1 105 ? -12.122 -2.834 -8.089 1.00 40.25 105 ALA A CA 1
ATOM 769 C C . ALA A 1 105 ? -13.341 -2.805 -7.155 1.00 40.25 105 ALA A C 1
ATOM 771 O O . ALA A 1 105 ? -13.238 -2.362 -6.015 1.00 40.25 105 ALA A O 1
ATOM 772 N N . LEU A 1 106 ? -14.498 -3.253 -7.648 1.00 37.19 106 LEU A N 1
ATOM 773 C CA . LEU A 1 106 ? -15.781 -3.144 -6.940 1.00 37.19 106 LEU A CA 1
ATOM 774 C C . LEU A 1 106 ? -15.863 -4.014 -5.673 1.00 37.19 106 LEU A C 1
ATOM 776 O O . LEU A 1 106 ? -16.747 -3.804 -4.850 1.00 37.19 106 LEU A O 1
ATOM 780 N N . GLU A 1 107 ? -14.924 -4.947 -5.498 1.00 41.75 107 GLU A N 1
ATOM 781 C CA . GLU A 1 107 ? -14.822 -5.815 -4.318 1.00 41.75 107 GLU A CA 1
ATOM 782 C C . GLU A 1 107 ? -13.710 -5.409 -3.345 1.00 41.75 107 GLU A C 1
ATOM 784 O O . GLU A 1 107 ? -13.454 -6.100 -2.364 1.00 41.75 107 GLU A O 1
ATOM 789 N N . THR A 1 108 ? -12.993 -4.314 -3.602 1.00 44.31 108 THR A N 1
ATOM 790 C CA . THR A 1 108 ? -11.891 -3.903 -2.733 1.00 44.31 108 THR A CA 1
ATOM 791 C C . THR A 1 108 ? -12.043 -2.437 -2.377 1.00 44.31 108 THR A C 1
ATOM 793 O O . THR A 1 108 ? -12.151 -1.583 -3.253 1.00 44.31 108 THR A O 1
ATOM 796 N N . HIS A 1 109 ? -12.016 -2.125 -1.082 1.00 52.53 109 HIS A N 1
ATOM 797 C CA . HIS A 1 109 ? -12.059 -0.757 -0.563 1.00 52.53 109 HIS A CA 1
ATOM 798 C C . HIS A 1 109 ? -10.734 -0.010 -0.852 1.00 52.53 109 HIS A C 1
ATOM 800 O O . HIS A 1 109 ? -10.027 0.429 0.050 1.00 52.53 109 HIS A O 1
ATOM 806 N N . ILE A 1 110 ? -10.330 0.101 -2.120 1.00 57.91 110 ILE A N 1
ATOM 807 C CA . ILE A 1 110 ? -9.103 0.782 -2.549 1.00 57.91 110 ILE A CA 1
ATOM 808 C C . ILE A 1 110 ? -9.441 2.231 -2.897 1.00 57.91 110 ILE A C 1
ATOM 810 O O . ILE A 1 110 ? -10.211 2.495 -3.817 1.00 57.91 110 ILE A O 1
ATOM 814 N N . LEU A 1 111 ? -8.810 3.175 -2.202 1.00 56.94 111 LEU A N 1
ATOM 815 C CA . LEU A 1 111 ? -8.824 4.592 -2.545 1.00 56.94 111 LEU A CA 1
ATOM 816 C C . LEU A 1 111 ? -7.512 4.951 -3.254 1.00 56.94 111 LEU A C 1
ATOM 818 O O . LEU A 1 111 ? -6.452 5.027 -2.639 1.00 56.94 111 LEU A O 1
ATOM 822 N N . LEU A 1 112 ? -7.563 5.204 -4.558 1.00 54.59 112 LEU A N 1
ATOM 823 C CA . LEU A 1 112 ? -6.401 5.693 -5.303 1.00 54.59 112 LEU A CA 1
ATOM 824 C C . LEU A 1 112 ? -6.307 7.216 -5.172 1.00 54.59 112 LEU A C 1
ATOM 826 O O . LEU A 1 112 ? -7.242 7.925 -5.533 1.00 54.59 112 LEU A O 1
ATOM 830 N N . ILE A 1 113 ? -5.172 7.719 -4.680 1.00 54.97 113 ILE A N 1
ATOM 831 C CA . ILE A 1 113 ? -4.889 9.156 -4.610 1.00 54.97 113 ILE A CA 1
ATOM 832 C C . ILE A 1 113 ? -3.764 9.462 -5.586 1.00 54.97 113 ILE A C 1
ATOM 834 O O . ILE A 1 113 ? -2.617 9.075 -5.372 1.00 54.97 113 ILE A O 1
ATOM 838 N N . HIS A 1 114 ? -4.084 10.183 -6.656 1.00 48.75 114 HIS A N 1
ATOM 839 C CA . HIS A 1 114 ? -3.077 10.729 -7.556 1.00 48.75 114 HIS A CA 1
ATOM 840 C C . HIS A 1 114 ? -2.833 12.203 -7.211 1.00 48.75 114 HIS A C 1
ATOM 842 O O . HIS A 1 114 ? -3.772 12.969 -7.013 1.00 48.75 114 HIS A O 1
ATOM 848 N N . GLY A 1 115 ? -1.566 12.603 -7.124 1.00 38.91 115 GLY A N 1
ATOM 849 C CA . GLY A 1 115 ? -1.175 14.011 -7.120 1.00 38.91 115 GLY A CA 1
ATOM 850 C C . GLY A 1 115 ? -0.617 14.357 -8.489 1.00 38.91 115 GLY A C 1
ATOM 851 O O . GLY A 1 115 ? 0.182 13.594 -9.029 1.00 38.91 115 GLY A O 1
ATOM 852 N N . MET A 1 116 ? -1.047 15.477 -9.063 1.00 36.16 116 MET A N 1
ATOM 853 C CA . MET A 1 116 ? -0.267 16.111 -10.124 1.00 36.16 116 MET A CA 1
ATOM 854 C C . MET A 1 116 ? 0.907 16.825 -9.457 1.00 36.16 116 MET A C 1
ATOM 856 O O . MET A 1 116 ? 0.707 17.505 -8.448 1.00 36.16 116 MET A O 1
ATOM 860 N N . CYS A 1 117 ? 2.112 16.612 -9.985 1.00 39.91 117 CYS A N 1
ATOM 861 C CA . CYS A 1 117 ? 3.220 17.530 -9.740 1.00 39.91 117 CYS A CA 1
ATOM 862 C C . CYS A 1 117 ? 2.886 18.914 -10.300 1.00 39.91 117 CYS A C 1
ATOM 864 O O . CYS A 1 117 ? 2.225 18.965 -11.363 1.00 39.91 117 CYS A O 1
#

Foldseek 3Di:
DEEAAQDFQCVCVVVVVVCCVVCVPDDDGRHFAPAAEPPHGGGHLFYPVPDDPVCPVVRCVVSVVSVCVVVVCVCVVVVCPVPQVRDEAEYEYQPPPPVDDDPPPPPHNYDYDYDHD